Protein AF-A0A9D4QNV1-F1 (afdb_monomer_lite)

Secondary structure (DSSP, 8-state):
-EEEE-TTS-EEEEEEEEEEETTEEEEEEEEE---S-SSHHHHHHHHHHHHHHTT------

Radius of gyration: 12.97 Å; chains: 1; bounding box: 39×18×32 Å

InterPro domains:
  IPR025398 ZMYM1-like, RNase-like domain [PF14291] (2-54)

Foldseek 3Di:
DDWDQDPVRFTWDWDWDWDCDPNDTDIDIDGQGGFPDPDPVSVVVSVVVVCVVVVPDDDDD

Organism: Dreissena polymorpha (NCBI:txid45954)

Structure (mmCIF, N/CA/C/O backbone):
data_AF-A0A9D4QNV1-F1
#
_entry.id   AF-A0A9D4QNV1-F1
#
loop_
_atom_site.group_PDB
_atom_site.id
_atom_site.type_symbol
_atom_site.label_atom_id
_atom_site.label_alt_id
_atom_site.label_comp_id
_atom_site.label_asym_id
_atom_site.label_entity_id
_atom_site.label_seq_id
_atom_site.pdbx_PDB_ins_code
_atom_site.Cartn_x
_atom_site.Cartn_y
_atom_site.Cartn_z
_atom_site.occupancy
_atom_site.B_iso_or_equiv
_atom_site.auth_seq_id
_atom_site.auth_comp_id
_atom_site.auth_asym_id
_atom_site.auth_atom_id
_atom_site.pdbx_PDB_model_num
ATOM 1 N N . MET A 1 1 ? 4.892 10.423 1.690 1.00 55.22 1 MET A N 1
ATOM 2 C CA . MET A 1 1 ? 5.659 9.512 0.829 1.00 55.22 1 MET A CA 1
ATOM 3 C C . MET A 1 1 ? 7.044 10.100 0.751 1.00 55.22 1 MET A C 1
ATOM 5 O O . MET A 1 1 ? 7.162 11.239 0.317 1.00 55.22 1 MET A O 1
ATOM 9 N N . ASP A 1 2 ? 8.019 9.407 1.322 1.00 55.91 2 ASP A N 1
ATOM 10 C CA . ASP A 1 2 ? 9.413 9.844 1.326 1.00 55.91 2 ASP A CA 1
ATOM 11 C C . ASP A 1 2 ? 10.144 8.944 0.325 1.00 55.91 2 ASP A C 1
ATOM 13 O O . ASP A 1 2 ? 10.116 7.718 0.465 1.00 55.91 2 ASP A O 1
ATOM 17 N N . GLY A 1 3 ? 10.649 9.537 -0.757 1.00 56.25 3 GLY A N 1
ATOM 18 C CA . GLY A 1 3 ? 11.364 8.820 -1.810 1.00 56.25 3 GLY A CA 1
ATOM 19 C C . GLY A 1 3 ? 12.842 8.732 -1.454 1.00 56.25 3 GLY A C 1
ATOM 20 O O . GLY A 1 3 ? 13.492 9.760 -1.277 1.00 56.25 3 GLY A O 1
ATOM 21 N N . SER A 1 4 ? 13.374 7.515 -1.358 1.00 60.59 4 SER A N 1
ATOM 22 C CA . SER A 1 4 ? 14.789 7.265 -1.085 1.00 60.59 4 SER A CA 1
ATOM 23 C C . SER A 1 4 ? 15.417 6.586 -2.295 1.00 60.59 4 SER A C 1
ATOM 25 O O . SER A 1 4 ? 15.008 5.494 -2.687 1.00 60.59 4 SER A O 1
ATOM 27 N N . THR A 1 5 ? 16.437 7.208 -2.882 1.00 54.22 5 THR A N 1
ATOM 28 C CA . THR A 1 5 ? 17.260 6.560 -3.907 1.00 54.22 5 THR A CA 1
ATOM 29 C C . THR A 1 5 ? 18.389 5.811 -3.210 1.00 54.22 5 THR A C 1
ATOM 31 O O . THR A 1 5 ? 19.272 6.427 -2.612 1.00 54.22 5 THR A O 1
ATOM 34 N N . ASP A 1 6 ? 18.358 4.480 -3.263 1.00 54.69 6 ASP A N 1
ATOM 35 C CA . ASP A 1 6 ? 19.478 3.668 -2.785 1.00 54.69 6 ASP A CA 1
ATOM 36 C C . ASP A 1 6 ? 20.718 3.902 -3.675 1.00 54.69 6 ASP A C 1
ATOM 38 O O . ASP A 1 6 ? 20.593 4.261 -4.847 1.00 54.69 6 ASP A O 1
ATOM 42 N N . ILE A 1 7 ? 21.929 3.686 -3.148 1.00 58.06 7 ILE A N 1
ATOM 43 C CA . ILE A 1 7 ? 23.202 3.858 -3.881 1.00 58.06 7 ILE A CA 1
ATOM 44 C C . ILE A 1 7 ? 23.275 3.027 -5.181 1.00 58.06 7 ILE A C 1
ATOM 46 O O . ILE A 1 7 ? 24.063 3.337 -6.074 1.00 58.06 7 ILE A O 1
ATOM 50 N N . SER A 1 8 ? 22.423 2.004 -5.313 1.00 60.41 8 SER A N 1
ATOM 51 C CA . SER A 1 8 ? 22.203 1.227 -6.538 1.00 60.41 8 SER A CA 1
ATOM 52 C C . SER A 1 8 ? 21.444 1.962 -7.658 1.00 60.41 8 SER A C 1
ATOM 54 O O . SER A 1 8 ? 21.351 1.434 -8.764 1.00 60.41 8 SER A O 1
ATOM 56 N N . GLY A 1 9 ? 20.902 3.158 -7.405 1.00 58.03 9 GLY A N 1
ATOM 57 C CA . GLY A 1 9 ? 20.055 3.907 -8.341 1.00 58.03 9 GLY A CA 1
ATOM 58 C C . GLY A 1 9 ? 18.604 3.419 -8.396 1.00 58.03 9 GLY A C 1
ATOM 59 O O . GLY A 1 9 ? 17.836 3.897 -9.226 1.00 58.03 9 GLY A O 1
ATOM 60 N N . SER A 1 10 ? 18.223 2.481 -7.524 1.00 56.78 10 SER A N 1
ATOM 61 C CA . SER A 1 1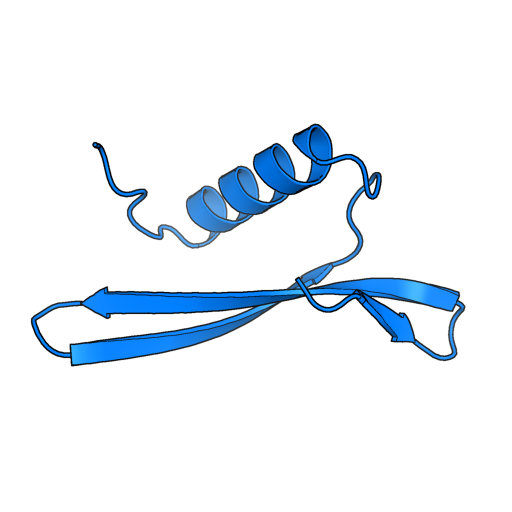0 ? 16.842 2.008 -7.418 1.00 56.78 10 SER A CA 1
ATOM 62 C C . SER A 1 10 ? 16.042 2.979 -6.552 1.00 56.78 10 SER A C 1
ATOM 64 O O . SER A 1 10 ? 16.370 3.188 -5.382 1.00 56.78 10 SER A O 1
ATOM 66 N N . GLU A 1 11 ? 14.999 3.577 -7.123 1.00 58.34 11 GLU A N 1
ATOM 67 C CA . GLU A 1 11 ? 14.032 4.376 -6.373 1.00 58.34 11 GLU A CA 1
ATOM 68 C C . GLU A 1 11 ? 13.223 3.431 -5.483 1.00 58.34 11 GLU A C 1
ATOM 70 O O . GLU A 1 11 ? 12.500 2.570 -5.982 1.00 58.34 11 GLU A O 1
ATOM 75 N N . GLN A 1 12 ? 13.392 3.539 -4.166 1.00 61.19 12 GLN A N 1
ATOM 76 C CA . GLN A 1 12 ? 12.576 2.808 -3.207 1.00 61.19 12 GLN A CA 1
ATOM 77 C C . GLN A 1 12 ? 11.550 3.747 -2.602 1.00 61.19 12 GLN A C 1
ATOM 79 O O . GLN A 1 12 ? 11.885 4.817 -2.081 1.00 61.19 12 GLN A O 1
ATOM 84 N N . GLU A 1 13 ? 10.296 3.315 -2.629 1.00 64.62 13 GLU A N 1
ATOM 85 C CA . GLU A 1 13 ? 9.236 4.010 -1.925 1.00 64.62 13 GLU A CA 1
ATOM 86 C C . GLU A 1 13 ? 8.976 3.362 -0.574 1.00 64.62 13 GLU A C 1
ATOM 88 O O . GLU A 1 13 ? 8.891 2.142 -0.416 1.00 64.62 13 GLU A O 1
ATOM 93 N N . SER A 1 14 ? 8.863 4.216 0.437 1.00 70.12 14 SER A N 1
ATOM 94 C CA . SER A 1 14 ? 8.498 3.808 1.786 1.00 70.12 14 SER A CA 1
ATOM 95 C C . SER A 1 14 ? 7.122 4.362 2.129 1.00 70.12 14 SER A C 1
ATOM 97 O O . SER A 1 14 ? 6.868 5.568 2.024 1.00 70.12 14 SER A O 1
ATOM 99 N N . LEU A 1 15 ? 6.229 3.475 2.567 1.00 72.88 15 LEU A N 1
ATOM 100 C CA . LEU A 1 15 ? 4.941 3.844 3.133 1.00 72.88 15 LEU A CA 1
ATOM 101 C C . LEU A 1 15 ? 5.012 3.742 4.646 1.00 72.88 15 LEU A C 1
ATOM 103 O O . LEU A 1 15 ? 5.368 2.706 5.204 1.00 72.88 15 LEU A O 1
ATOM 107 N N . TYR A 1 16 ? 4.597 4.807 5.309 1.00 79.50 16 TYR A N 1
ATOM 108 C CA . TYR A 1 16 ? 4.299 4.763 6.726 1.00 79.50 16 TYR A CA 1
ATOM 109 C C . TYR A 1 16 ? 2.782 4.715 6.890 1.00 79.50 16 TYR A C 1
ATOM 111 O O . TYR A 1 16 ? 2.076 5.606 6.411 1.00 79.50 16 TYR A O 1
ATOM 119 N N . VAL A 1 17 ? 2.287 3.658 7.530 1.00 77.56 17 VAL A N 1
ATOM 120 C CA . VAL A 1 17 ? 0.860 3.435 7.765 1.00 77.56 17 VAL A CA 1
ATOM 121 C C . VAL A 1 17 ? 0.603 3.441 9.261 1.00 77.56 17 VAL A C 1
ATOM 123 O O . VAL A 1 17 ? 1.278 2.749 10.021 1.00 77.56 17 VAL A O 1
ATOM 126 N N . ARG A 1 18 ? -0.406 4.205 9.675 1.00 81.69 18 ARG A N 1
ATOM 127 C CA . ARG A 1 18 ? -0.875 4.271 11.055 1.00 81.69 18 ARG A CA 1
ATOM 128 C C . ARG A 1 18 ? -2.344 3.869 11.091 1.00 81.69 18 ARG A C 1
ATOM 130 O O . ARG A 1 18 ? -3.184 4.605 10.579 1.00 81.69 18 ARG A O 1
ATOM 137 N N . LEU A 1 19 ? -2.642 2.709 11.668 1.00 77.25 19 LEU A N 1
ATOM 138 C CA . LEU A 1 19 ? -3.991 2.148 11.735 1.00 77.25 19 LEU A CA 1
ATOM 139 C C . LEU A 1 19 ? -4.499 2.196 13.181 1.00 77.25 19 LEU A C 1
ATOM 141 O O . LEU A 1 19 ? -3.799 1.733 14.082 1.00 77.25 19 LEU A O 1
ATOM 145 N N . PRO A 1 20 ? -5.694 2.747 13.440 1.00 74.75 20 PRO A N 1
ATOM 146 C CA . PRO A 1 20 ? -6.355 2.572 14.722 1.00 74.75 20 PRO A CA 1
ATOM 147 C C . PRO A 1 20 ? -7.004 1.180 14.760 1.00 74.75 20 PRO A C 1
ATOM 149 O O . PRO A 1 20 ? -8.077 0.977 14.195 1.00 74.75 20 PRO A O 1
ATOM 152 N N . THR A 1 21 ? -6.362 0.226 15.430 1.00 73.62 21 THR A N 1
ATOM 153 C CA . THR A 1 21 ? -6.872 -1.142 15.600 1.00 73.62 21 THR A CA 1
ATOM 154 C C . THR A 1 21 ? -7.220 -1.355 17.071 1.00 73.62 21 THR A C 1
ATOM 156 O O . THR A 1 21 ? -6.356 -1.248 17.935 1.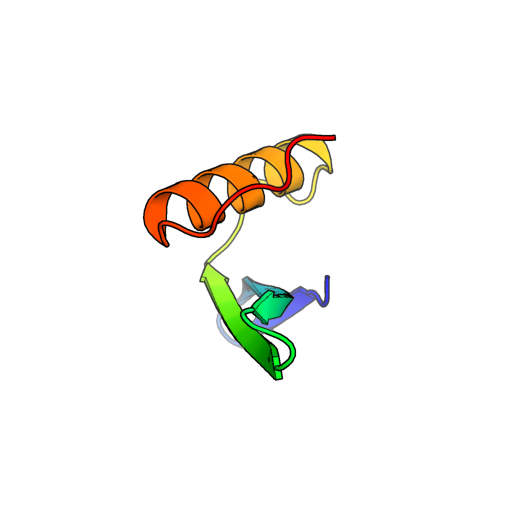00 73.62 21 THR A O 1
ATOM 159 N N . ASP A 1 22 ? -8.492 -1.632 17.371 1.00 71.44 22 ASP A N 1
ATOM 160 C CA . ASP A 1 22 ? -8.979 -1.962 18.726 1.00 71.44 22 ASP A CA 1
ATOM 161 C C . ASP A 1 22 ? -8.617 -0.924 19.817 1.00 71.44 22 ASP A C 1
ATOM 163 O O . ASP A 1 22 ? -8.244 -1.244 20.942 1.00 71.44 22 ASP A O 1
ATOM 167 N N . GLY A 1 23 ? -8.676 0.368 19.473 1.00 77.88 23 GLY A N 1
ATOM 168 C CA . GLY A 1 23 ? -8.332 1.456 20.400 1.00 77.88 23 GLY A CA 1
ATOM 169 C C . GLY A 1 23 ? -6.829 1.632 20.652 1.00 77.88 23 GLY A C 1
ATOM 170 O O . GLY A 1 23 ? -6.442 2.522 21.410 1.00 77.88 23 GLY A O 1
ATOM 171 N N . GLN A 1 24 ? -5.985 0.838 19.991 1.00 72.69 24 GLN A N 1
ATOM 172 C CA . GLN A 1 24 ? -4.536 0.998 19.942 1.00 72.69 24 GLN A CA 1
ATOM 173 C C . GLN A 1 24 ? -4.119 1.561 18.581 1.00 72.69 24 GLN A C 1
ATOM 175 O O . GLN A 1 24 ? -4.753 1.335 17.551 1.00 72.69 24 GLN A O 1
ATOM 180 N N . ILE A 1 25 ? -3.033 2.325 18.581 1.00 81.56 25 ILE A N 1
ATOM 181 C CA . ILE A 1 25 ? -2.397 2.788 17.353 1.00 81.56 25 ILE A CA 1
ATOM 182 C C . ILE A 1 25 ? -1.401 1.711 16.931 1.00 81.56 25 ILE A C 1
ATOM 184 O O . ILE A 1 25 ? -0.437 1.458 17.651 1.00 81.56 25 ILE A O 1
ATOM 188 N N . GLU A 1 26 ? -1.594 1.129 15.755 1.00 78.81 26 GLU A N 1
ATOM 189 C CA . GLU A 1 26 ? -0.611 0.253 15.132 1.00 78.81 26 GLU A CA 1
ATOM 190 C C . GLU A 1 26 ? 0.142 1.012 14.035 1.00 78.81 26 GLU A C 1
ATOM 192 O O . GLU A 1 26 ? -0.457 1.575 13.115 1.00 78.81 26 GLU A O 1
ATOM 197 N N . GLU A 1 27 ? 1.468 1.050 14.144 1.00 80.75 27 GLU A N 1
ATOM 198 C CA . GLU A 1 27 ? 2.353 1.725 13.195 1.00 80.75 27 GLU A CA 1
ATOM 199 C C . GLU A 1 27 ? 3.108 0.680 12.377 1.00 80.75 27 GLU A C 1
ATOM 201 O O . GLU A 1 27 ? 3.764 -0.205 12.929 1.00 80.75 27 GLU A O 1
ATOM 206 N N . ARG A 1 28 ? 3.039 0.785 11.049 1.00 75.62 28 ARG A N 1
ATOM 207 C CA . ARG A 1 28 ? 3.767 -0.087 10.127 1.00 75.62 28 ARG A CA 1
ATOM 208 C C . ARG A 1 28 ? 4.597 0.745 9.161 1.00 75.62 28 ARG A C 1
ATOM 210 O O . ARG A 1 28 ? 4.080 1.62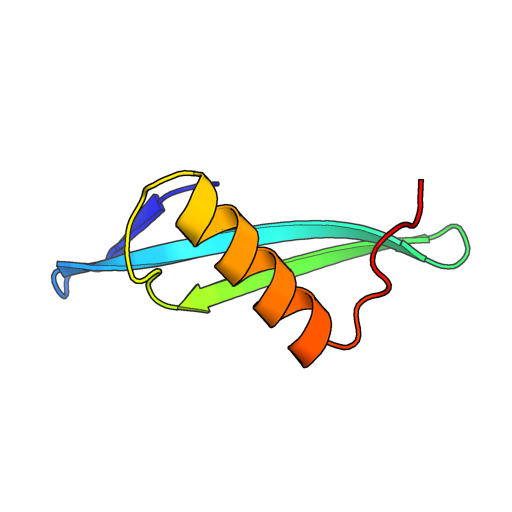9 8.482 1.00 75.62 28 ARG A O 1
ATOM 217 N N . PHE A 1 29 ? 5.878 0.408 9.071 1.00 74.44 29 PHE A N 1
ATOM 218 C CA . PHE A 1 29 ? 6.756 0.861 7.999 1.00 74.44 29 PHE A CA 1
ATOM 219 C C . PHE A 1 29 ? 6.789 -0.224 6.929 1.00 74.44 29 PHE A C 1
ATOM 221 O O . PHE A 1 29 ? 7.275 -1.328 7.169 1.00 74.44 29 PHE A O 1
ATOM 228 N N . LEU A 1 30 ? 6.227 0.081 5.766 1.00 70.62 30 LEU A N 1
ATOM 229 C CA . LEU A 1 30 ? 6.195 -0.814 4.623 1.00 70.62 30 LEU A CA 1
ATOM 230 C C . LEU A 1 30 ? 7.194 -0.301 3.592 1.00 70.62 30 LEU A C 1
ATOM 232 O O . LEU A 1 30 ? 7.001 0.759 2.998 1.00 70.62 30 LEU A O 1
ATOM 236 N N . THR A 1 31 ? 8.262 -1.062 3.375 1.00 66.50 31 THR A N 1
ATOM 237 C CA . THR A 1 31 ? 9.131 -0.867 2.214 1.00 66.50 31 THR A CA 1
ATOM 238 C C . THR A 1 31 ? 8.403 -1.437 1.009 1.00 66.50 31 THR A C 1
ATOM 240 O O . THR A 1 31 ? 8.368 -2.650 0.796 1.00 66.50 31 THR A O 1
ATOM 243 N N . ILE A 1 32 ? 7.760 -0.562 0.251 1.00 63.84 32 ILE A N 1
ATOM 244 C CA . ILE A 1 32 ? 6.975 -0.936 -0.914 1.00 63.84 32 ILE A CA 1
ATOM 245 C C . ILE A 1 32 ? 7.833 -0.721 -2.151 1.00 63.84 32 ILE A C 1
ATOM 247 O O . ILE A 1 32 ? 7.660 0.251 -2.863 1.00 63.84 32 ILE A O 1
ATOM 251 N N . GLY A 1 33 ? 8.759 -1.657 -2.380 1.00 64.12 33 GLY A N 1
ATOM 252 C CA . GLY A 1 33 ? 9.514 -1.830 -3.627 1.00 64.12 33 GLY A CA 1
ATOM 253 C C . GLY A 1 33 ? 9.848 -0.552 -4.410 1.00 64.12 33 GLY A C 1
ATOM 254 O O . GLY A 1 33 ? 10.163 0.490 -3.842 1.00 64.12 33 GLY A O 1
ATOM 255 N N . SER A 1 34 ? 9.804 -0.667 -5.735 1.00 62.22 34 SER A N 1
ATOM 256 C CA . SER A 1 34 ? 9.880 0.467 -6.654 1.00 62.22 34 SER A CA 1
ATOM 257 C C . SER A 1 34 ? 8.543 0.545 -7.386 1.00 62.22 34 SER A C 1
ATOM 259 O O . SER A 1 34 ? 8.161 -0.455 -8.009 1.00 62.22 34 SER A O 1
ATOM 261 N N . PRO A 1 35 ? 7.805 1.664 -7.314 1.00 64.31 35 PRO A N 1
ATOM 262 C CA . PRO A 1 35 ? 6.618 1.830 -8.135 1.00 64.31 35 PRO A CA 1
ATOM 263 C C . PRO A 1 35 ? 7.029 1.799 -9.610 1.00 64.31 35 PRO A C 1
ATOM 265 O O . PRO A 1 35 ? 8.157 2.131 -9.977 1.00 64.31 35 PRO A O 1
ATOM 268 N N . VAL A 1 36 ? 6.096 1.440 -10.488 1.00 66.75 36 VAL A N 1
ATOM 269 C CA . VAL A 1 36 ? 6.339 1.493 -11.941 1.00 66.75 36 VAL A CA 1
ATOM 270 C C . VAL A 1 36 ? 6.555 2.943 -12.412 1.00 66.75 36 VAL A C 1
ATOM 272 O O . VAL A 1 36 ? 7.154 3.177 -13.459 1.00 66.75 36 VAL A O 1
ATOM 275 N N . SER A 1 37 ? 6.056 3.917 -11.646 1.00 67.88 37 SER A N 1
ATOM 276 C CA . SER A 1 37 ? 6.039 5.340 -11.974 1.00 67.88 37 SER A CA 1
ATOM 277 C C . SER A 1 37 ? 5.727 6.164 -10.721 1.00 67.88 37 SER A C 1
ATOM 279 O O . SER A 1 37 ? 4.998 5.714 -9.841 1.00 67.88 37 SER A O 1
ATOM 281 N N . THR A 1 38 ? 6.233 7.395 -10.663 1.00 69.75 38 THR A N 1
ATOM 282 C CA . THR A 1 38 ? 5.955 8.367 -9.589 1.00 69.75 38 THR A CA 1
ATOM 283 C C . THR A 1 38 ? 4.651 9.147 -9.807 1.00 69.75 38 THR A C 1
ATOM 285 O O . THR A 1 38 ? 4.344 10.088 -9.072 1.00 69.75 38 THR A O 1
ATOM 288 N N . CYS A 1 39 ? 3.860 8.791 -10.826 1.00 77.56 39 CYS A N 1
ATOM 289 C CA . CYS A 1 39 ? 2.561 9.413 -11.063 1.00 77.56 39 CYS A CA 1
ATOM 290 C C . CYS A 1 39 ? 1.576 9.042 -9.951 1.00 77.56 39 CYS A C 1
ATOM 292 O O . CYS A 1 39 ? 1.461 7.885 -9.557 1.00 77.56 39 CYS A O 1
ATOM 294 N N . SER A 1 40 ? 0.785 10.015 -9.500 1.00 74.75 40 SER A N 1
ATOM 295 C CA . SER A 1 40 ? -0.164 9.848 -8.390 1.00 74.75 40 SER A CA 1
ATOM 296 C C . SER A 1 40 ? -1.128 8.667 -8.554 1.00 74.75 40 SER A C 1
ATOM 298 O O . SER A 1 40 ? -1.446 8.003 -7.570 1.00 74.75 40 SER A O 1
ATOM 300 N N . THR A 1 41 ? -1.571 8.374 -9.779 1.00 80.44 41 THR A N 1
ATOM 301 C CA . THR A 1 41 ? -2.436 7.222 -10.078 1.00 80.44 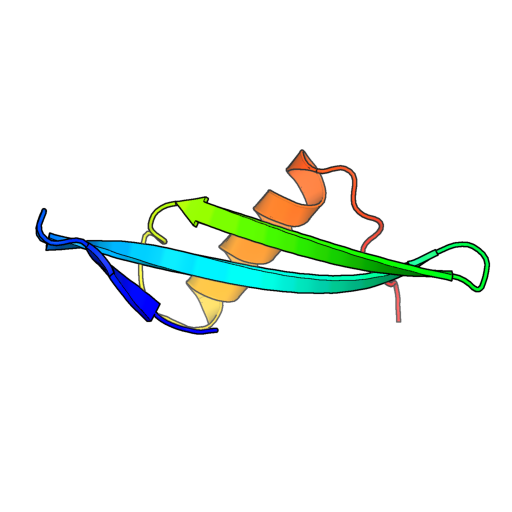41 THR A CA 1
ATOM 302 C C . THR A 1 41 ? -1.726 5.888 -9.860 1.00 80.44 41 THR A C 1
ATOM 304 O O . THR A 1 41 ? -2.310 4.971 -9.286 1.00 80.44 41 THR A O 1
ATOM 307 N N . ASP A 1 42 ? -0.469 5.777 -10.289 1.00 74.56 42 ASP A N 1
ATOM 308 C CA . ASP A 1 42 ? 0.320 4.551 -10.146 1.00 74.56 42 ASP A CA 1
ATOM 309 C C . ASP A 1 42 ? 0.629 4.289 -8.672 1.00 74.56 42 ASP A C 1
ATOM 311 O O . ASP A 1 42 ? 0.446 3.174 -8.193 1.00 74.56 42 ASP A O 1
ATOM 315 N N . LEU A 1 43 ? 0.967 5.343 -7.927 1.00 76.00 43 LEU A N 1
ATOM 316 C CA . LEU A 1 43 ? 1.166 5.294 -6.479 1.00 76.00 43 LEU A CA 1
ATOM 317 C C . LEU A 1 43 ? -0.105 4.868 -5.737 1.00 76.00 43 LEU A C 1
ATOM 319 O O . LEU A 1 43 ? -0.056 4.033 -4.836 1.00 76.00 43 LEU A O 1
ATOM 323 N N . PHE A 1 44 ? -1.264 5.400 -6.130 1.00 81.31 44 PHE A N 1
ATOM 324 C CA . PHE A 1 44 ? -2.548 5.018 -5.545 1.00 81.31 44 PHE A CA 1
ATOM 325 C C . PHE A 1 44 ? -2.886 3.545 -5.799 1.00 81.31 44 PHE A C 1
ATOM 327 O O . PHE A 1 44 ? -3.295 2.834 -4.878 1.00 81.31 44 PHE A O 1
ATOM 334 N N . ASN A 1 45 ? -2.703 3.072 -7.034 1.00 81.75 45 ASN A N 1
ATOM 335 C CA . ASN A 1 45 ? -2.924 1.669 -7.382 1.00 81.75 45 ASN A CA 1
ATOM 336 C C . ASN A 1 45 ? -1.965 0.758 -6.609 1.00 81.75 45 ASN A C 1
ATOM 338 O O . ASN A 1 45 ? -2.395 -0.214 -5.994 1.00 81.75 45 ASN A O 1
ATOM 342 N N . PHE A 1 46 ? -0.691 1.135 -6.547 1.00 79.19 46 PHE A N 1
ATOM 343 C CA . PHE A 1 46 ? 0.352 0.389 -5.861 1.00 79.19 46 PHE A CA 1
ATOM 344 C C . PHE A 1 46 ? 0.119 0.269 -4.347 1.00 79.19 46 PHE A C 1
ATOM 346 O O . PHE A 1 46 ? 0.262 -0.814 -3.768 1.00 79.19 46 PHE A O 1
ATOM 353 N N . VAL A 1 47 ? -0.311 1.354 -3.696 1.00 79.44 47 VAL A N 1
ATOM 354 C CA . VAL A 1 47 ? -0.711 1.328 -2.282 1.00 79.44 47 VAL A CA 1
ATOM 355 C C . VAL A 1 47 ? -1.935 0.433 -2.084 1.00 79.44 47 VAL A C 1
ATOM 357 O O . VAL A 1 47 ? -1.941 -0.383 -1.165 1.00 79.44 47 VAL A O 1
ATOM 360 N N . ASN A 1 48 ? -2.941 0.512 -2.959 1.00 81.75 48 ASN A N 1
ATOM 361 C CA . ASN A 1 48 ? -4.127 -0.341 -2.863 1.00 81.75 48 ASN A CA 1
ATOM 362 C C . ASN A 1 48 ? -3.808 -1.830 -3.009 1.00 81.75 48 ASN A C 1
ATOM 364 O O . ASN A 1 48 ? -4.296 -2.623 -2.205 1.00 81.75 48 ASN A O 1
ATOM 368 N N . GLU A 1 49 ? -2.980 -2.201 -3.986 1.00 81.94 49 GLU A N 1
ATOM 369 C CA . GLU A 1 49 ? -2.519 -3.580 -4.163 1.00 81.94 49 GLU A CA 1
ATOM 370 C C . GLU A 1 49 ? -1.709 -4.064 -2.957 1.00 81.94 49 GLU A C 1
ATOM 372 O O . GLU A 1 49 ? -1.819 -5.218 -2.547 1.00 81.94 49 GLU A O 1
ATOM 377 N N . THR A 1 50 ? -0.892 -3.187 -2.369 1.00 79.19 50 THR A N 1
ATOM 378 C CA . THR A 1 50 ? -0.137 -3.501 -1.150 1.00 79.19 50 THR A CA 1
ATOM 379 C C . THR A 1 50 ? -1.078 -3.763 0.023 1.00 79.19 50 THR A C 1
ATOM 381 O O . THR A 1 50 ? -0.879 -4.725 0.761 1.00 79.19 50 THR A O 1
ATOM 384 N N . PHE A 1 51 ? -2.120 -2.949 0.188 1.00 80.44 51 PHE A N 1
ATOM 385 C CA . PHE A 1 51 ? -3.109 -3.135 1.250 1.00 80.44 51 PHE A CA 1
ATOM 386 C C . PHE A 1 51 ? -3.899 -4.433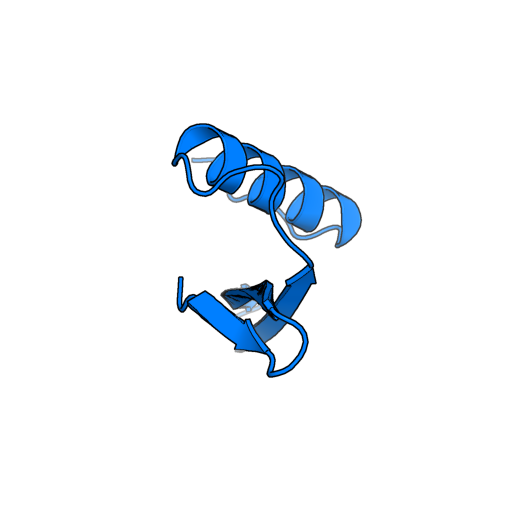 1.067 1.00 80.44 51 PHE A C 1
ATOM 388 O O . PHE A 1 51 ? -4.096 -5.143 2.049 1.00 80.44 51 PHE A O 1
ATOM 395 N N . ASP A 1 52 ? -4.272 -4.784 -0.171 1.00 82.25 52 ASP A N 1
ATOM 396 C CA . ASP A 1 52 ? -4.913 -6.074 -0.469 1.00 82.25 52 ASP A CA 1
ATOM 397 C C . ASP A 1 52 ? -3.994 -7.252 -0.117 1.00 82.25 52 ASP A C 1
ATOM 399 O O . ASP A 1 52 ? -4.424 -8.198 0.537 1.00 82.25 52 ASP A O 1
ATOM 403 N N . LYS A 1 53 ? -2.710 -7.189 -0.501 1.00 78.62 53 LYS A N 1
ATOM 404 C CA . LYS A 1 53 ? -1.720 -8.243 -0.202 1.00 78.62 53 LYS A CA 1
ATOM 405 C C . LYS A 1 53 ? -1.459 -8.422 1.290 1.00 78.62 53 LYS A C 1
ATOM 407 O O . LYS A 1 53 ? -1.118 -9.521 1.714 1.00 78.62 53 LYS A O 1
ATOM 412 N N . LEU A 1 54 ? -1.552 -7.342 2.061 1.00 75.75 54 LEU A N 1
ATOM 413 C CA . LEU A 1 54 ? -1.320 -7.348 3.504 1.00 75.75 54 LEU A CA 1
ATOM 414 C C . LEU A 1 54 ? -2.601 -7.584 4.314 1.00 75.75 54 LEU A C 1
ATOM 416 O O . LEU A 1 54 ? -2.542 -7.511 5.541 1.00 75.75 54 LEU A O 1
ATOM 420 N N . GLU A 1 55 ? -3.731 -7.832 3.640 1.00 77.44 55 GLU A N 1
ATOM 421 C CA . GLU A 1 55 ? -5.051 -8.020 4.253 1.00 77.44 55 GLU A CA 1
ATOM 422 C C . GLU A 1 55 ? -5.429 -6.861 5.196 1.00 77.44 55 GLU A C 1
ATOM 424 O O . GLU A 1 55 ? -6.137 -7.035 6.188 1.00 77.44 55 GLU A O 1
ATOM 429 N N . ILE A 1 56 ? -4.934 -5.653 4.898 1.00 73.25 56 ILE A N 1
ATOM 430 C CA . ILE A 1 56 ? -5.212 -4.462 5.698 1.00 73.25 56 ILE A CA 1
ATOM 431 C C . ILE A 1 56 ? -6.613 -3.971 5.321 1.00 73.25 56 ILE A C 1
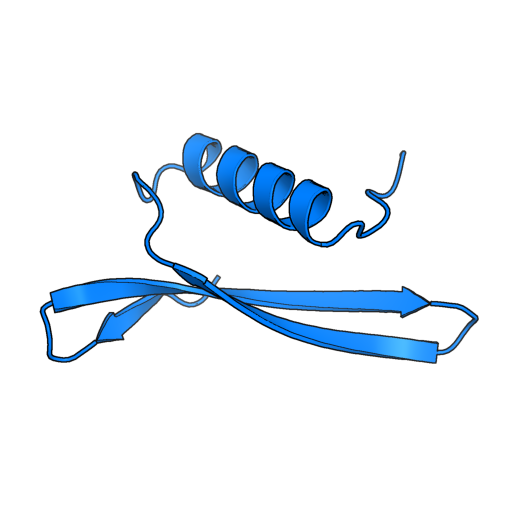ATOM 433 O O . ILE A 1 56 ? -6.850 -3.673 4.146 1.00 73.25 56 ILE A O 1
ATOM 437 N N . PRO A 1 57 ? -7.543 -3.840 6.284 1.00 68.62 57 PRO A N 1
ATOM 438 C CA . PRO A 1 57 ? -8.880 -3.346 5.999 1.00 68.62 57 PRO A CA 1
ATOM 439 C C . PRO A 1 57 ? -8.800 -1.930 5.424 1.00 68.62 57 PRO A C 1
ATOM 441 O O . PRO A 1 57 ? -8.353 -0.987 6.079 1.00 68.62 57 PRO A O 1
ATOM 444 N N . LYS A 1 58 ? -9.233 -1.788 4.170 1.00 66.31 58 LYS A N 1
ATOM 445 C CA . LYS A 1 58 ? -9.414 -0.492 3.520 1.00 66.31 58 LYS A CA 1
ATOM 446 C C . LYS A 1 58 ? -10.632 0.160 4.165 1.00 66.31 58 LYS A C 1
ATOM 448 O O . LYS A 1 58 ? -11.713 -0.422 4.140 1.00 66.31 58 LYS A O 1
ATOM 453 N N . GLY A 1 59 ? -10.453 1.326 4.780 1.00 59.62 59 GLY A N 1
ATOM 454 C CA . GLY A 1 59 ? -11.572 2.080 5.339 1.00 59.62 59 GLY A CA 1
ATOM 455 C C . GLY A 1 59 ? -12.589 2.375 4.238 1.00 59.62 59 GLY A C 1
ATOM 456 O O . GLY A 1 59 ? -12.284 3.114 3.307 1.00 59.62 59 GLY A O 1
ATOM 457 N N . THR A 1 60 ? -13.764 1.754 4.314 1.00 47.50 60 THR A N 1
ATOM 458 C CA . THR A 1 60 ? -14.954 2.193 3.583 1.00 47.50 60 THR A CA 1
ATOM 459 C C . THR A 1 60 ? -15.421 3.495 4.215 1.00 47.50 60 THR A C 1
ATOM 461 O O . THR A 1 60 ? -15.801 3.485 5.388 1.00 47.50 60 THR A O 1
ATOM 464 N N . ASP A 1 61 ? -15.329 4.585 3.456 1.00 45.88 61 ASP A N 1
ATOM 465 C CA . ASP A 1 61 ? -16.113 5.803 3.696 1.00 45.88 61 ASP A CA 1
ATOM 466 C C . ASP A 1 61 ? -17.614 5.498 3.552 1.00 45.88 61 ASP A C 1
ATOM 468 O O . ASP A 1 61 ? -17.969 4.742 2.610 1.00 45.88 61 ASP A O 1
#

Sequence (61 aa):
MDGSTDISGSEQESLYVRLPTDGQIEERFLTIGSPVSTCSTDLFNFVNETFDKLEIPKGTD

pLDDT: mean 70.07, std 9.66, range [45.88, 82.25]